Protein AF-A0A238JI54-F1 (afdb_monomer)

Radius of gyration: 28.68 Å; Cα contacts (8 Å, |Δi|>4): 90; chains: 1; bounding box: 94×58×47 Å

Secondary structure (DSSP, 8-state):
---------------------------PPPP-----------------------------------S----PPPPPTTS-SSHHHHHHHHHHHHHHHHHHHHHH---S-GGGTS-HHHHHHHHGGG--SS-TT--S-HHHHHHHHHHHHHHHHHHS---

Sequence (159 aa):
MRRDAVSGWNAHVDRCATSARDAVGGWTVPNGRNAIAAIGCLLVLSTPLAAQTSGGFETMAQHEETAQACIVPRPPRDLAKTAYIRNGYRAILRILAVRLWQETGSCDCVINDITWDQVVLKGEEFVTRNDPLRPFDTSELRLLADSLEAERTAACKVD

pLDDT: mean 74.52, std 23.86, range [35.88, 98.56]

Foldseek 3Di:
DDDDDDDDDDDDDDDDDDDDDDDDDDDDDDDDDDDDDDDDDDDPDDDPPPPPPPPPPPPPPDPPPPPPPLDQDQFDPPLDDDPQVSLQLSLLLLVVQLVVCVVPVDLDSCSVVDDSVNSVVCCVVAQPDPDPVHRHPSVVSNVSSVVSVVVSPVSSDPD

Organism: NCBI:txid1037362

Mean predicted aligned error: 17.92 Å

Structure (mmCIF, N/CA/C/O backbone):
data_AF-A0A238JI54-F1
#
_entry.id   AF-A0A238JI54-F1
#
loop_
_atom_site.group_PDB
_atom_site.id
_atom_site.type_symbol
_atom_site.label_atom_id
_atom_site.label_alt_id
_atom_site.label_comp_id
_atom_site.label_asym_id
_atom_site.label_entity_id
_atom_site.label_seq_id
_atom_site.pdbx_PDB_ins_code
_atom_site.Cartn_x
_atom_site.Cartn_y
_atom_site.Cartn_z
_atom_site.occupancy
_atom_site.B_iso_or_equiv
_atom_site.auth_seq_id
_atom_site.auth_comp_id
_atom_site.auth_asym_id
_atom_site.auth_atom_id
_atom_site.pdbx_PDB_model_num
ATOM 1 N N . MET A 1 1 ? -41.022 14.395 -6.169 1.00 39.91 1 MET A N 1
ATOM 2 C CA . MET A 1 1 ? -40.320 14.885 -4.960 1.00 39.91 1 MET A CA 1
ATOM 3 C C . MET A 1 1 ? -38.820 14.692 -5.162 1.00 39.91 1 MET A C 1
ATOM 5 O O . MET A 1 1 ? -38.449 13.916 -6.030 1.00 39.91 1 MET A O 1
ATOM 9 N N . ARG A 1 2 ? -38.021 15.535 -4.506 1.00 39.28 2 ARG A N 1
ATOM 10 C CA . ARG A 1 2 ? -36.769 16.168 -4.969 1.00 39.28 2 ARG A CA 1
ATOM 11 C C . ARG A 1 2 ? -35.597 15.227 -5.288 1.00 39.28 2 ARG A C 1
ATOM 13 O O . ARG A 1 2 ? -35.379 14.244 -4.594 1.00 39.28 2 ARG A O 1
ATOM 20 N N . ARG A 1 3 ? -34.831 15.615 -6.317 1.00 43.28 3 ARG A N 1
ATOM 21 C CA . ARG A 1 3 ? -33.402 15.313 -6.477 1.00 43.28 3 ARG A CA 1
ATOM 22 C C . ARG A 1 3 ? -32.656 16.477 -5.833 1.00 43.28 3 ARG A C 1
ATOM 24 O O . ARG A 1 3 ? -32.978 17.605 -6.196 1.00 43.28 3 ARG A O 1
ATOM 31 N N . ASP A 1 4 ? -31.676 16.211 -4.981 1.00 45.38 4 ASP A N 1
ATOM 32 C CA . ASP A 1 4 ? -30.731 17.234 -4.537 1.00 45.38 4 ASP A CA 1
ATOM 33 C C . ASP A 1 4 ? -29.304 16.786 -4.859 1.00 45.38 4 ASP A C 1
ATOM 35 O O . ASP A 1 4 ? -28.906 15.642 -4.636 1.00 45.38 4 ASP A O 1
ATOM 39 N N . ALA A 1 5 ? -28.594 17.712 -5.497 1.00 43.91 5 ALA A N 1
ATOM 40 C CA . ALA A 1 5 ? -27.244 17.600 -6.008 1.00 43.91 5 ALA A CA 1
ATOM 41 C C . ALA A 1 5 ? -26.227 17.876 -4.894 1.00 43.91 5 ALA A C 1
ATOM 43 O O . ALA A 1 5 ? -26.406 18.800 -4.103 1.00 43.91 5 ALA A O 1
ATOM 44 N N . VAL A 1 6 ? -25.130 17.118 -4.868 1.00 42.75 6 VAL A N 1
ATOM 45 C CA . VAL A 1 6 ? -23.977 17.410 -4.010 1.00 42.75 6 VAL A CA 1
ATOM 46 C C . VAL A 1 6 ? -23.017 18.300 -4.797 1.00 42.75 6 VAL A C 1
ATOM 48 O O . VAL A 1 6 ? -22.262 17.828 -5.643 1.00 42.75 6 VAL A O 1
ATOM 51 N N . SER A 1 7 ? -23.086 19.601 -4.523 1.00 39.19 7 SER A N 1
ATOM 52 C CA . SER A 1 7 ? -22.104 20.605 -4.935 1.00 39.19 7 SER A CA 1
ATOM 53 C C . SER A 1 7 ? -21.274 21.030 -3.725 1.00 39.19 7 SER A C 1
ATOM 55 O O . SER A 1 7 ? -21.840 21.439 -2.719 1.00 39.19 7 SER A O 1
ATOM 57 N N . GLY A 1 8 ? -19.949 21.020 -3.889 1.00 35.88 8 GLY A N 1
ATOM 58 C CA . GLY A 1 8 ? -19.035 21.998 -3.291 1.00 35.88 8 GLY A CA 1
ATOM 59 C C . GLY A 1 8 ? -18.635 21.799 -1.829 1.00 35.88 8 GLY A C 1
ATOM 60 O O . GLY A 1 8 ? -19.364 22.181 -0.925 1.00 35.88 8 GLY A O 1
ATOM 61 N N . TRP A 1 9 ? -17.391 21.369 -1.611 1.00 36.66 9 TRP A N 1
ATOM 62 C CA . TRP A 1 9 ? -16.674 21.638 -0.362 1.00 36.66 9 TRP A CA 1
ATOM 63 C C . TRP A 1 9 ? -15.322 22.273 -0.695 1.00 36.66 9 TRP A C 1
ATOM 65 O O . TRP A 1 9 ? -14.346 21.596 -1.000 1.00 36.66 9 TRP A O 1
ATOM 75 N N . ASN A 1 10 ? -15.303 23.608 -0.677 1.00 39.22 10 ASN A N 1
ATOM 76 C CA . ASN A 1 10 ? -14.084 24.400 -0.555 1.00 39.22 10 ASN A CA 1
ATOM 77 C C . ASN A 1 10 ? -13.649 24.340 0.914 1.00 39.22 10 ASN A C 1
ATOM 79 O O . ASN A 1 10 ? -14.325 24.900 1.776 1.00 39.22 10 ASN A O 1
ATOM 83 N N . ALA A 1 11 ? -12.534 23.670 1.203 1.00 43.34 11 ALA A N 1
ATOM 84 C CA . ALA A 1 11 ? -11.916 23.710 2.521 1.00 43.34 11 ALA A CA 1
ATOM 85 C C . ALA A 1 11 ? -11.135 25.023 2.674 1.00 43.34 11 ALA A C 1
ATOM 87 O O . ALA A 1 11 ? -10.086 25.235 2.064 1.00 43.34 11 ALA A O 1
ATOM 88 N N . HIS A 1 12 ? -11.698 25.918 3.481 1.00 36.25 12 HIS A N 1
ATOM 89 C CA . HIS A 1 12 ? -11.057 27.125 3.978 1.00 36.25 12 HIS A CA 1
ATOM 90 C C . HIS A 1 12 ? -9.941 26.697 4.944 1.00 36.25 12 HIS A C 1
ATOM 92 O O . HIS A 1 12 ? -10.203 26.099 5.983 1.00 36.25 12 HIS A O 1
ATOM 98 N N . VAL A 1 13 ? -8.686 26.949 4.574 1.00 44.94 13 VAL A N 1
ATOM 99 C CA . VAL A 1 13 ? -7.525 26.685 5.431 1.00 44.94 13 VAL A CA 1
ATOM 100 C C . VAL A 1 13 ? -7.402 27.846 6.411 1.00 44.94 13 VAL A C 1
ATOM 102 O O . VAL A 1 13 ? -6.967 28.933 6.022 1.00 44.94 13 VAL A O 1
ATOM 105 N N . ASP A 1 14 ? -7.798 27.634 7.666 1.00 37.75 14 ASP A N 1
ATOM 106 C CA . ASP A 1 14 ? -7.538 28.593 8.735 1.00 37.75 14 ASP A CA 1
ATOM 107 C C . ASP A 1 14 ? -6.102 28.463 9.245 1.00 37.75 14 ASP A C 1
ATOM 109 O O . ASP A 1 14 ? -5.604 27.411 9.645 1.00 37.75 14 ASP A O 1
ATOM 113 N N . ARG A 1 15 ? -5.424 29.602 9.149 1.00 38.69 15 ARG A N 1
ATOM 114 C CA . ARG A 1 15 ? -4.009 29.844 9.385 1.00 38.69 15 ARG A CA 1
ATOM 115 C C . ARG A 1 15 ? -3.826 30.251 10.847 1.00 38.69 15 ARG A C 1
ATOM 117 O O . ARG A 1 15 ? -4.221 31.352 11.221 1.00 38.69 15 ARG A O 1
ATOM 124 N N . CYS A 1 16 ? -3.177 29.418 11.662 1.00 43.53 16 CYS A N 1
ATOM 125 C CA . CYS A 1 16 ? -2.675 29.861 12.965 1.00 43.53 16 CYS A CA 1
ATOM 126 C C . CYS A 1 16 ? -1.542 30.874 12.756 1.00 43.53 16 CYS A C 1
ATOM 128 O O . CYS A 1 16 ? -0.438 30.529 12.341 1.00 43.53 16 CYS A O 1
ATOM 130 N N . ALA A 1 17 ? -1.849 32.141 13.029 1.00 36.88 17 ALA A N 1
ATOM 131 C CA . ALA A 1 17 ? -0.898 33.234 13.099 1.00 36.88 17 ALA A CA 1
ATOM 132 C C . ALA A 1 17 ? -0.379 33.376 14.537 1.00 36.88 17 ALA A C 1
ATOM 134 O O . ALA A 1 17 ? -1.142 33.688 15.448 1.00 36.88 17 ALA A O 1
ATOM 135 N N . THR A 1 18 ? 0.929 33.230 14.727 1.00 44.28 18 THR A N 1
ATOM 136 C CA . THR A 1 18 ? 1.643 33.805 15.871 1.00 44.28 18 THR A CA 1
ATOM 137 C C . THR A 1 18 ? 2.699 34.768 15.345 1.00 44.28 18 THR A C 1
ATOM 139 O O . THR A 1 18 ? 3.638 34.407 14.643 1.00 44.28 18 THR A O 1
ATOM 142 N N . SER A 1 19 ? 2.468 36.042 15.651 1.00 41.84 19 SER A N 1
ATOM 143 C CA . SER A 1 19 ? 3.341 37.177 15.375 1.00 41.84 19 SER A CA 1
ATOM 144 C C . SER A 1 19 ? 4.432 37.256 16.441 1.00 41.84 19 SER A C 1
ATOM 146 O O . SER A 1 19 ? 4.117 37.417 17.617 1.00 41.84 19 SER A O 1
ATOM 148 N N . ALA A 1 20 ? 5.695 37.268 16.024 1.00 42.62 20 ALA A N 1
ATOM 149 C CA . ALA A 1 20 ? 6.778 37.889 16.779 1.00 42.62 20 ALA A CA 1
ATOM 150 C C . ALA A 1 20 ? 7.633 38.713 15.808 1.00 42.62 20 ALA A C 1
ATOM 152 O O . ALA A 1 20 ? 8.026 38.241 14.742 1.00 42.62 20 ALA A O 1
ATOM 153 N N . ARG A 1 21 ? 7.807 39.982 16.167 1.00 43.59 21 ARG A N 1
ATOM 154 C CA . ARG A 1 21 ? 8.393 41.062 15.377 1.00 43.59 21 ARG A CA 1
ATOM 155 C C . ARG A 1 21 ? 9.908 41.168 15.586 1.00 43.59 21 ARG A C 1
ATOM 157 O O . ARG A 1 21 ? 10.390 40.937 16.687 1.00 43.59 21 ARG A O 1
ATOM 164 N N . ASP A 1 22 ? 10.555 41.615 14.511 1.00 40.88 22 ASP A N 1
ATOM 165 C CA . ASP A 1 22 ? 11.746 42.469 14.405 1.00 40.88 22 ASP A CA 1
ATOM 166 C C . ASP A 1 22 ? 13.094 42.016 14.995 1.00 40.88 22 ASP A C 1
ATOM 168 O O . ASP A 1 22 ? 13.319 42.055 16.199 1.00 40.88 22 ASP A O 1
ATOM 172 N N . ALA A 1 23 ? 14.067 41.795 14.100 1.00 41.62 23 ALA A N 1
ATOM 173 C CA . ALA A 1 23 ? 15.388 42.424 14.201 1.00 41.62 23 ALA A CA 1
ATOM 174 C C . ALA A 1 23 ? 16.098 42.443 12.833 1.00 41.62 23 ALA A C 1
ATOM 176 O O . ALA A 1 23 ? 16.318 41.421 12.187 1.00 41.62 23 ALA A O 1
ATOM 177 N N . VAL A 1 24 ? 16.436 43.656 12.408 1.00 51.53 24 VAL A N 1
ATOM 178 C CA . VAL A 1 24 ? 17.150 44.040 11.188 1.00 51.53 24 VAL A CA 1
ATOM 179 C C . VAL A 1 24 ? 18.643 43.731 11.342 1.00 51.53 24 VAL A C 1
ATOM 181 O O . VAL A 1 24 ? 19.229 44.043 12.374 1.00 51.53 24 VAL A O 1
ATOM 184 N N . GLY A 1 25 ? 19.286 43.186 10.307 1.00 39.94 25 GLY A N 1
ATOM 185 C CA . GLY A 1 25 ? 20.743 43.030 10.273 1.00 39.94 25 GLY A CA 1
ATOM 186 C C . GLY A 1 25 ? 21.239 42.563 8.909 1.00 39.94 25 GLY A C 1
ATOM 187 O O . GLY A 1 25 ? 21.280 41.368 8.636 1.00 39.94 25 GLY A O 1
ATOM 188 N N . GLY A 1 26 ? 21.567 43.516 8.033 1.00 37.16 26 GLY A N 1
ATOM 189 C CA . GLY A 1 26 ? 22.139 43.255 6.714 1.00 37.16 26 GLY A CA 1
ATOM 190 C C . GLY A 1 26 ? 23.575 42.738 6.798 1.00 37.16 26 GLY A C 1
ATOM 191 O O . GLY A 1 26 ? 24.376 43.232 7.586 1.00 37.16 26 GLY A O 1
ATOM 192 N N . TRP A 1 27 ? 23.913 41.773 5.944 1.00 38.59 27 TRP A N 1
ATOM 193 C CA . TRP A 1 27 ? 25.285 41.306 5.763 1.00 38.59 27 TRP A CA 1
ATOM 194 C C . TRP A 1 27 ? 25.873 41.959 4.515 1.00 38.59 27 TRP A C 1
ATOM 196 O O . TRP A 1 27 ? 25.627 41.540 3.385 1.00 38.59 27 TRP A O 1
ATOM 206 N N . THR A 1 28 ? 26.640 43.023 4.729 1.00 44.69 28 THR A N 1
ATOM 207 C CA . THR A 1 28 ? 27.562 43.575 3.736 1.00 44.69 28 THR A CA 1
ATOM 208 C C . THR A 1 28 ? 28.754 42.635 3.573 1.00 44.69 28 THR A C 1
ATOM 210 O O . THR A 1 28 ? 29.411 42.295 4.555 1.00 44.69 28 THR A O 1
ATOM 213 N N . VAL A 1 29 ? 29.057 42.256 2.333 1.00 53.81 29 VAL A N 1
ATOM 214 C CA . VAL A 1 29 ? 30.269 41.519 1.949 1.00 53.81 29 VAL A CA 1
ATOM 215 C C . VAL A 1 29 ? 31.384 42.527 1.649 1.00 53.81 29 VAL A C 1
ATOM 217 O O . VAL A 1 29 ? 31.207 43.336 0.736 1.00 53.81 29 VAL A O 1
ATOM 220 N N . PRO A 1 30 ? 32.545 42.492 2.326 1.00 50.88 30 PRO A N 1
ATOM 221 C CA . PRO A 1 30 ? 33.721 43.203 1.861 1.00 50.88 30 PRO A CA 1
ATOM 222 C C . PRO A 1 30 ? 34.621 42.274 1.044 1.00 50.88 30 PRO A C 1
ATOM 224 O O . PRO A 1 30 ? 35.095 41.238 1.503 1.00 50.88 30 PRO A O 1
ATOM 227 N N . ASN A 1 31 ? 34.870 42.709 -0.185 1.00 45.75 31 ASN A N 1
ATOM 228 C CA . ASN A 1 31 ? 35.930 42.245 -1.064 1.00 45.75 31 ASN A CA 1
ATOM 229 C C . ASN A 1 31 ? 37.213 43.014 -0.686 1.00 45.75 31 ASN A C 1
ATOM 231 O O . ASN A 1 31 ? 37.174 44.242 -0.608 1.00 45.75 31 ASN A O 1
ATOM 235 N N . GLY A 1 32 ? 38.343 42.345 -0.440 1.00 38.91 32 GLY A N 1
ATOM 236 C CA . GLY A 1 32 ? 39.570 43.038 -0.029 1.00 38.91 32 GLY A CA 1
ATOM 237 C C . GLY A 1 32 ? 40.798 42.134 0.029 1.00 38.91 32 GLY A C 1
ATOM 238 O O . GLY A 1 32 ? 40.835 41.156 0.761 1.00 38.91 32 GLY A O 1
ATOM 239 N N . ARG A 1 33 ? 41.788 42.474 -0.795 1.00 46.12 33 ARG A N 1
ATOM 240 C CA . ARG A 1 33 ? 43.024 41.740 -1.095 1.00 46.12 33 ARG A CA 1
ATOM 241 C C . ARG A 1 33 ? 44.093 41.895 0.003 1.00 46.12 33 ARG A C 1
ATOM 243 O O . ARG A 1 33 ? 44.181 42.942 0.627 1.00 46.12 33 ARG A O 1
ATOM 250 N N . ASN A 1 34 ? 45.001 40.913 0.018 1.00 40.66 34 ASN A N 1
ATOM 251 C CA . ASN A 1 34 ? 46.419 40.959 0.417 1.00 40.66 34 ASN A CA 1
ATOM 252 C C . ASN A 1 34 ? 46.812 40.893 1.911 1.00 40.66 34 ASN A C 1
ATOM 254 O O . ASN A 1 34 ? 46.738 41.872 2.636 1.00 40.66 34 ASN A O 1
ATOM 258 N N . ALA A 1 35 ? 47.396 39.730 2.240 1.00 43.09 35 ALA A N 1
ATOM 259 C CA . ALA A 1 35 ? 48.697 39.496 2.890 1.00 43.09 35 ALA A CA 1
ATOM 260 C C . ALA A 1 35 ? 49.001 40.104 4.278 1.00 43.09 35 ALA A C 1
ATOM 262 O O . ALA A 1 35 ? 49.021 41.315 4.442 1.00 43.09 35 ALA A O 1
ATOM 263 N N . ILE A 1 36 ? 49.437 39.248 5.219 1.00 45.53 36 ILE A N 1
ATOM 264 C CA . ILE A 1 36 ? 50.811 39.166 5.779 1.00 45.53 36 ILE A CA 1
ATOM 265 C C . ILE A 1 36 ? 50.823 38.234 7.021 1.00 45.53 36 ILE A C 1
ATOM 267 O O . ILE A 1 36 ? 49.939 38.316 7.862 1.00 45.53 36 ILE A O 1
ATOM 271 N N . ALA A 1 37 ? 51.850 37.367 7.065 1.00 43.31 37 ALA A N 1
ATOM 272 C CA . ALA A 1 37 ? 52.546 36.699 8.189 1.00 43.31 37 ALA A CA 1
ATOM 273 C C . ALA A 1 37 ? 51.727 36.160 9.389 1.00 43.31 37 ALA A C 1
ATOM 275 O O . ALA A 1 37 ? 51.100 36.906 10.121 1.00 43.31 37 ALA A O 1
ATOM 276 N N . ALA A 1 38 ? 51.646 34.842 9.602 1.00 45.34 38 ALA A N 1
ATOM 277 C CA . ALA A 1 38 ? 52.667 33.926 10.142 1.00 45.34 38 ALA A CA 1
ATOM 278 C C . ALA A 1 38 ? 52.846 33.980 11.675 1.00 45.34 38 ALA A C 1
ATOM 280 O O . ALA A 1 38 ? 52.973 35.043 12.266 1.00 45.34 38 ALA A O 1
ATOM 281 N N . ILE A 1 39 ? 53.018 32.770 12.232 1.00 55.97 39 ILE A N 1
ATOM 282 C CA . ILE A 1 39 ? 53.544 32.411 13.562 1.00 55.97 39 ILE A CA 1
ATOM 283 C C . ILE A 1 39 ? 52.497 32.379 14.683 1.00 55.97 39 ILE A C 1
ATOM 285 O O . ILE A 1 39 ? 51.980 33.404 15.106 1.00 55.97 39 ILE A O 1
ATOM 289 N N . GLY A 1 40 ? 52.258 31.184 15.239 1.00 45.41 40 GLY A N 1
ATOM 290 C CA . GLY A 1 40 ? 51.497 31.085 16.483 1.00 45.41 40 GLY A CA 1
ATOM 291 C C . GLY A 1 40 ? 51.181 29.683 16.993 1.00 45.41 40 GLY A C 1
ATOM 292 O O . GLY A 1 40 ? 50.025 29.296 16.984 1.00 45.41 40 GLY A O 1
ATOM 293 N N . CYS A 1 41 ? 52.200 28.984 17.499 1.00 48.06 41 CYS A N 1
ATOM 294 C CA . CYS A 1 41 ? 52.129 27.914 18.508 1.00 48.06 41 CYS A CA 1
ATOM 295 C C . CYS A 1 41 ? 51.326 26.625 18.228 1.00 48.06 41 CYS A C 1
ATOM 297 O O . CYS A 1 41 ? 50.137 26.509 18.512 1.00 48.06 41 CYS A O 1
ATOM 299 N N . LEU A 1 42 ? 52.076 25.577 17.867 1.00 52.72 42 LEU A N 1
ATOM 300 C CA . LEU A 1 42 ? 51.787 24.196 18.257 1.00 52.72 42 LEU A CA 1
ATOM 301 C C . LEU A 1 42 ? 51.788 24.072 19.790 1.00 52.72 42 LEU A C 1
ATOM 303 O O . LEU A 1 42 ? 52.832 24.229 20.421 1.00 52.72 42 LEU A O 1
ATOM 307 N N . LEU A 1 43 ? 50.648 23.702 20.371 1.00 58.25 43 LEU A N 1
ATOM 308 C CA . LEU A 1 43 ? 50.580 23.066 21.685 1.00 58.25 43 LEU A CA 1
ATOM 309 C C . LEU A 1 43 ? 49.870 21.723 21.521 1.00 58.25 43 LEU A C 1
ATOM 311 O O . LEU A 1 43 ? 48.647 21.643 21.448 1.00 58.25 43 LEU A O 1
ATOM 315 N N . VAL A 1 44 ? 50.668 20.660 21.431 1.00 59.28 44 VAL A N 1
ATOM 316 C CA . VAL A 1 44 ? 50.191 19.281 21.539 1.00 59.28 44 VAL A CA 1
ATOM 317 C C . VAL A 1 44 ? 49.917 19.028 23.021 1.00 59.28 44 VAL A C 1
ATOM 319 O O . VAL A 1 44 ? 50.838 18.735 23.780 1.00 59.28 44 VAL A O 1
ATOM 322 N N . LEU A 1 45 ? 48.663 19.182 23.456 1.00 55.34 45 LEU A N 1
ATOM 323 C CA . LEU A 1 45 ? 48.223 18.615 24.729 1.00 55.34 45 LEU A CA 1
ATOM 324 C C . LEU A 1 45 ? 47.821 17.159 24.495 1.00 55.34 45 LEU A C 1
ATOM 326 O O . LEU A 1 45 ? 46.762 16.865 23.947 1.00 55.34 45 LEU A O 1
ATOM 330 N N . SER A 1 46 ? 48.689 16.249 24.925 1.00 58.94 46 SER A N 1
ATOM 331 C CA . SER A 1 46 ? 48.402 14.823 25.041 1.00 58.94 46 SER A CA 1
ATOM 332 C C . SER A 1 46 ? 47.302 14.602 26.083 1.00 58.94 46 SER A C 1
ATOM 334 O O . SER A 1 46 ? 47.571 14.556 27.283 1.00 58.94 46 SER A O 1
ATOM 336 N N . THR A 1 47 ? 46.054 14.466 25.641 1.00 57.94 47 THR A N 1
ATOM 337 C CA . THR A 1 47 ? 44.960 13.970 26.484 1.00 57.94 47 THR A CA 1
ATOM 338 C C . THR A 1 47 ? 45.056 12.445 26.589 1.00 57.94 47 THR A C 1
ATOM 340 O O . THR A 1 47 ? 45.076 11.786 25.544 1.00 57.94 47 THR A O 1
ATOM 343 N N . PRO A 1 48 ? 45.079 11.839 27.790 1.00 52.62 48 PRO A N 1
ATOM 344 C CA . PRO A 1 48 ? 44.879 10.402 27.906 1.00 52.62 48 PRO A CA 1
ATOM 345 C C . PRO A 1 48 ? 43.449 10.069 27.462 1.00 52.62 48 PRO A C 1
ATOM 347 O O . PRO A 1 48 ? 42.471 10.496 28.075 1.00 52.62 48 PRO A O 1
ATOM 350 N N . LEU A 1 49 ? 43.339 9.313 26.370 1.00 51.94 49 LEU A N 1
ATOM 351 C CA . LEU A 1 49 ? 42.098 8.705 25.913 1.00 51.94 49 LEU A CA 1
ATOM 352 C C . LEU A 1 49 ? 41.703 7.622 26.925 1.00 51.94 49 LEU A C 1
ATOM 354 O O . LEU A 1 49 ? 42.107 6.467 26.806 1.00 51.94 49 LEU A O 1
ATOM 358 N N . ALA A 1 50 ? 40.932 7.992 27.945 1.00 55.12 50 ALA A N 1
ATOM 359 C CA . ALA A 1 50 ? 40.184 7.017 28.722 1.00 55.12 50 ALA A CA 1
ATOM 360 C C . ALA A 1 50 ? 39.072 6.476 27.813 1.00 55.12 50 ALA A C 1
ATOM 362 O O . ALA A 1 50 ? 38.019 7.093 27.653 1.00 55.12 50 ALA A O 1
ATOM 363 N N . ALA A 1 51 ? 39.340 5.346 27.159 1.00 53.66 51 ALA A N 1
ATOM 364 C CA . ALA A 1 51 ? 38.345 4.575 26.429 1.00 53.66 51 ALA A CA 1
ATOM 365 C C . ALA A 1 51 ? 37.317 4.026 27.429 1.00 53.66 51 ALA A C 1
ATOM 367 O O . ALA A 1 51 ? 37.459 2.928 27.958 1.00 53.66 51 ALA A O 1
ATOM 368 N N . GLN A 1 52 ? 36.293 4.821 27.727 1.00 56.62 52 GLN A N 1
ATOM 369 C CA . GLN A 1 52 ? 35.170 4.409 28.559 1.00 56.62 52 GLN A CA 1
ATOM 370 C C . GLN A 1 52 ? 34.046 3.975 27.619 1.00 56.62 52 GLN A C 1
ATOM 372 O O . GLN A 1 52 ? 33.146 4.751 27.313 1.00 56.62 52 GLN A O 1
ATOM 377 N N . THR A 1 53 ? 34.111 2.744 27.112 1.00 56.22 53 THR A N 1
ATOM 378 C CA . THR A 1 53 ? 32.977 2.131 26.402 1.00 56.22 53 THR A CA 1
ATOM 379 C C . THR A 1 53 ? 32.382 1.018 27.261 1.00 56.22 53 THR A C 1
ATOM 381 O O . THR A 1 53 ? 32.369 -0.150 26.891 1.00 56.22 53 THR A O 1
ATOM 384 N N . SER A 1 54 ? 31.882 1.376 28.442 1.00 58.84 54 SER A N 1
ATOM 385 C CA . SER A 1 54 ? 30.877 0.563 29.134 1.00 58.84 54 SER A CA 1
ATOM 386 C C . SER A 1 54 ? 29.516 1.256 29.046 1.00 58.84 54 SER A C 1
ATOM 388 O O . SER A 1 54 ? 28.811 1.406 30.037 1.00 58.84 54 SER A O 1
ATOM 390 N N . GLY A 1 55 ? 29.167 1.738 27.853 1.00 54.56 55 GLY A N 1
ATOM 391 C CA . GLY A 1 55 ? 27.777 2.008 27.512 1.00 54.56 55 GLY A CA 1
ATOM 392 C C . GLY A 1 55 ? 27.176 0.675 27.106 1.00 54.56 55 GLY A C 1
ATOM 393 O O . GLY A 1 55 ? 27.356 0.251 25.967 1.00 54.56 55 GLY A O 1
ATOM 394 N N . GLY A 1 56 ? 26.582 -0.036 28.067 1.00 61.28 56 GLY A N 1
ATOM 395 C CA . GLY A 1 56 ? 25.841 -1.258 27.786 1.00 61.28 56 GLY A CA 1
ATOM 396 C C . GLY A 1 56 ? 24.827 -0.997 26.677 1.00 61.28 56 GLY A C 1
ATOM 397 O O . GLY A 1 56 ? 24.239 0.080 26.607 1.00 61.28 56 GLY A O 1
ATOM 398 N N . PHE A 1 57 ? 24.654 -1.966 25.782 1.00 64.81 57 PHE A N 1
ATOM 399 C CA . PHE A 1 57 ? 23.568 -1.948 24.814 1.00 64.81 57 PHE A CA 1
ATOM 400 C C . PHE A 1 57 ? 22.272 -2.063 25.619 1.00 64.81 57 PHE A C 1
ATOM 402 O O . PHE A 1 57 ? 21.834 -3.165 25.946 1.00 64.81 57 PHE A O 1
ATOM 409 N N . GLU A 1 58 ? 21.709 -0.930 26.035 1.00 66.00 58 GLU A N 1
ATOM 410 C CA . GLU A 1 58 ? 20.353 -0.892 26.552 1.00 66.00 58 GLU A CA 1
ATOM 411 C C . GLU A 1 58 ? 19.456 -1.318 25.396 1.00 66.00 58 GLU A C 1
ATOM 413 O O . GLU A 1 58 ? 19.189 -0.567 24.456 1.00 66.00 58 GLU A O 1
ATOM 418 N N . THR A 1 59 ? 19.080 -2.594 25.417 1.00 69.00 59 THR A N 1
ATOM 419 C CA . THR A 1 59 ? 18.025 -3.142 24.583 1.00 69.00 59 THR A CA 1
ATOM 420 C C . THR A 1 59 ? 16.803 -2.264 24.809 1.00 69.00 59 THR A C 1
ATOM 422 O O . THR A 1 59 ? 16.170 -2.345 25.859 1.00 69.00 59 THR A O 1
ATOM 425 N N . MET A 1 60 ? 16.496 -1.398 23.842 1.00 69.25 60 MET A N 1
ATOM 426 C CA . MET A 1 60 ? 15.225 -0.688 23.776 1.00 69.25 60 MET A CA 1
ATOM 427 C C . MET A 1 60 ? 14.142 -1.760 23.696 1.00 69.25 60 MET A C 1
ATOM 429 O O . MET A 1 60 ? 13.888 -2.312 22.625 1.00 69.25 60 MET A O 1
ATOM 433 N N . ALA A 1 61 ? 13.574 -2.119 24.847 1.00 64.69 61 ALA A N 1
ATOM 434 C CA . ALA A 1 61 ? 12.424 -2.996 24.926 1.00 64.69 61 ALA A CA 1
ATOM 435 C C . ALA A 1 61 ? 11.300 -2.296 24.163 1.00 64.69 61 ALA A C 1
ATOM 437 O O . ALA A 1 61 ? 10.738 -1.304 24.627 1.00 64.69 61 ALA A O 1
ATOM 438 N N . GLN A 1 62 ? 11.046 -2.754 22.938 1.00 59.78 62 GLN A N 1
ATOM 439 C CA . GLN A 1 62 ? 9.903 -2.291 22.174 1.00 59.78 62 GLN A CA 1
ATOM 440 C C . GLN A 1 62 ? 8.667 -2.673 22.982 1.00 59.78 62 GLN A C 1
ATOM 442 O O . GLN A 1 62 ? 8.515 -3.826 23.377 1.00 59.78 62 GLN A O 1
ATOM 447 N N . HIS A 1 63 ? 7.838 -1.680 23.283 1.00 51.66 63 HIS A N 1
ATOM 448 C CA . HIS A 1 63 ? 6.562 -1.881 23.945 1.00 51.66 63 HIS A CA 1
ATOM 449 C C . HIS A 1 63 ? 5.758 -2.900 23.123 1.00 51.66 63 HIS A C 1
ATOM 451 O O . HIS A 1 63 ? 5.409 -2.623 21.975 1.00 51.66 63 HIS A O 1
ATOM 457 N N . GLU A 1 64 ? 5.532 -4.096 23.672 1.00 56.19 64 GLU A N 1
ATOM 458 C CA . GLU A 1 64 ? 4.606 -5.063 23.087 1.00 56.19 64 GLU A CA 1
ATOM 459 C C . GLU A 1 64 ? 3.194 -4.530 23.324 1.00 56.19 64 GLU A C 1
ATOM 461 O O . GLU A 1 64 ? 2.562 -4.794 24.344 1.00 56.19 64 GLU A O 1
ATOM 466 N N . GLU A 1 65 ? 2.721 -3.710 22.389 1.00 53.19 65 GLU A N 1
ATOM 467 C CA . GLU A 1 65 ? 1.312 -3.356 22.294 1.00 53.19 65 GLU A CA 1
ATOM 468 C C . GLU A 1 65 ? 0.543 -4.652 21.984 1.00 53.19 65 GLU A C 1
ATOM 470 O O . GLU A 1 65 ? 0.641 -5.216 20.896 1.00 53.19 65 GLU A O 1
ATOM 475 N N . THR A 1 66 ? -0.167 -5.180 22.984 1.00 45.22 66 THR A N 1
ATOM 476 C CA . THR A 1 66 ? -0.901 -6.457 22.937 1.00 45.22 66 THR A CA 1
ATOM 477 C C . THR A 1 66 ? -2.279 -6.353 22.278 1.00 45.22 66 THR A C 1
ATOM 479 O O . THR A 1 66 ? -3.051 -7.311 22.298 1.00 45.22 66 THR A O 1
ATOM 482 N N . ALA A 1 67 ? -2.589 -5.232 21.625 1.00 52.47 67 ALA A N 1
ATOM 483 C CA . ALA A 1 67 ? -3.597 -5.234 20.576 1.00 52.47 67 ALA A CA 1
ATOM 484 C C . ALA A 1 67 ? -2.955 -5.902 19.361 1.00 52.47 67 ALA A C 1
ATOM 486 O O . ALA A 1 67 ? -1.882 -5.480 18.943 1.00 52.47 67 ALA A O 1
ATOM 487 N N . GLN A 1 68 ? -3.567 -6.950 18.806 1.00 54.06 68 GLN A N 1
ATOM 488 C CA . GLN A 1 68 ? -3.100 -7.593 17.579 1.00 54.06 68 GLN A CA 1
ATOM 489 C C . GLN A 1 68 ? -3.029 -6.524 16.473 1.00 54.06 68 GLN A C 1
ATOM 491 O O . GLN A 1 68 ? -4.021 -6.241 15.801 1.00 54.06 68 GLN A O 1
ATOM 496 N N . ALA A 1 69 ? -1.877 -5.859 16.346 1.00 64.94 69 ALA A N 1
ATOM 497 C CA . ALA A 1 69 ? -1.713 -4.745 15.435 1.00 64.94 69 ALA A CA 1
ATOM 498 C C . ALA A 1 69 ? -2.061 -5.249 14.038 1.00 64.94 69 ALA A C 1
ATOM 500 O O . ALA A 1 69 ? -1.765 -6.398 13.695 1.00 64.94 69 ALA A O 1
ATOM 501 N N . CYS A 1 70 ? -2.719 -4.412 13.238 1.00 81.56 70 CYS A N 1
ATOM 502 C CA . CYS A 1 70 ? -3.103 -4.774 11.881 1.00 81.56 70 CYS A CA 1
ATOM 503 C C . CYS A 1 70 ? -1.843 -4.872 11.001 1.00 81.56 70 CYS A C 1
ATOM 505 O O . CYS A 1 70 ? -1.475 -3.944 10.282 1.00 81.56 70 CYS A O 1
ATOM 507 N N . ILE A 1 71 ? -1.108 -5.979 11.142 1.00 89.12 71 ILE A N 1
ATOM 508 C CA . ILE A 1 71 ? 0.209 -6.180 10.550 1.00 89.12 71 ILE A CA 1
ATOM 509 C C . ILE A 1 71 ? 0.024 -6.449 9.066 1.00 89.12 71 ILE A C 1
ATOM 511 O O . ILE A 1 71 ? -0.518 -7.472 8.653 1.00 89.12 71 ILE A O 1
ATOM 515 N N . VAL A 1 72 ? 0.547 -5.537 8.253 1.00 92.69 72 VAL A N 1
ATOM 516 C CA . VAL A 1 72 ? 0.535 -5.683 6.801 1.00 92.69 72 VAL A CA 1
ATOM 517 C C . VAL A 1 72 ? 1.434 -6.862 6.395 1.00 92.69 72 VAL A C 1
ATOM 519 O O . VAL A 1 72 ? 2.653 -6.802 6.650 1.00 92.69 72 VAL A O 1
ATOM 522 N N . PRO A 1 73 ? 0.891 -7.892 5.717 1.00 94.44 73 PRO A N 1
ATOM 523 C CA . PRO A 1 73 ? 1.649 -9.072 5.329 1.00 94.44 73 PRO A CA 1
ATOM 524 C C . PRO A 1 73 ? 2.798 -8.724 4.377 1.00 94.44 73 PRO A C 1
ATOM 526 O O . PRO A 1 73 ? 2.830 -7.677 3.715 1.00 94.44 73 PRO A O 1
ATOM 529 N N . ARG A 1 74 ? 3.794 -9.612 4.312 1.00 95.75 74 ARG A N 1
ATOM 530 C CA . ARG A 1 74 ? 4.883 -9.467 3.341 1.00 95.75 74 ARG A CA 1
ATOM 531 C C . ARG A 1 74 ? 4.409 -9.914 1.954 1.00 95.75 74 ARG A C 1
ATOM 533 O O . ARG A 1 74 ? 3.812 -10.983 1.856 1.00 95.75 74 ARG A O 1
ATOM 540 N N . PRO A 1 75 ? 4.723 -9.157 0.888 1.00 97.12 75 PRO A N 1
ATOM 541 C CA . PRO A 1 75 ? 4.394 -9.569 -0.470 1.00 97.12 75 PRO A CA 1
ATOM 542 C C . PRO A 1 75 ? 5.169 -10.840 -0.865 1.00 97.12 75 PRO A C 1
ATOM 544 O O . PRO A 1 75 ? 6.371 -10.924 -0.566 1.00 97.12 75 PRO A O 1
ATOM 547 N N . PRO A 1 76 ? 4.526 -11.801 -1.560 1.00 97.50 76 PRO A N 1
ATOM 548 C CA . PRO A 1 76 ? 5.186 -12.967 -2.134 1.00 97.50 76 PRO A CA 1
ATOM 549 C C . PRO A 1 76 ? 6.352 -12.557 -3.035 1.00 97.50 76 PRO A C 1
ATOM 551 O O . PRO A 1 76 ? 6.310 -11.524 -3.707 1.00 97.50 76 PRO A O 1
ATOM 554 N N . ARG A 1 77 ? 7.435 -13.340 -3.037 1.00 96.62 77 ARG A N 1
ATOM 555 C CA . ARG A 1 77 ? 8.653 -12.989 -3.796 1.00 96.62 77 ARG A CA 1
ATOM 556 C C . ARG A 1 77 ? 8.433 -13.023 -5.307 1.00 96.62 77 ARG A C 1
ATOM 558 O O . ARG A 1 77 ? 9.075 -12.254 -6.019 1.00 96.62 77 ARG A O 1
ATOM 565 N N . ASP A 1 78 ? 7.550 -13.901 -5.750 1.00 96.81 78 ASP A N 1
ATOM 566 C CA . ASP A 1 78 ? 7.122 -14.144 -7.123 1.00 96.81 78 ASP A CA 1
ATOM 567 C C . ASP A 1 78 ? 6.059 -13.154 -7.621 1.00 96.81 78 ASP A C 1
ATOM 569 O O . ASP A 1 78 ? 5.900 -13.022 -8.829 1.00 96.81 78 ASP A O 1
ATOM 573 N N . LEU A 1 79 ? 5.425 -12.379 -6.728 1.00 97.25 79 LEU A N 1
ATOM 574 C CA . LEU A 1 79 ? 4.404 -11.382 -7.087 1.00 97.25 79 LEU A CA 1
ATOM 575 C C . LEU A 1 79 ? 4.895 -10.362 -8.126 1.00 97.25 79 LEU A C 1
ATOM 577 O O . LEU A 1 79 ? 4.148 -9.921 -8.991 1.00 97.25 79 LEU A O 1
ATOM 581 N N . ALA A 1 80 ? 6.159 -9.949 -8.023 1.00 96.44 80 ALA A N 1
ATOM 582 C CA . ALA A 1 80 ? 6.783 -9.073 -9.004 1.00 96.44 80 ALA A CA 1
ATOM 583 C C . ALA A 1 80 ? 8.300 -9.230 -9.005 1.00 96.44 80 ALA A C 1
ATOM 585 O O . ALA A 1 80 ? 8.916 -9.520 -7.975 1.00 96.44 80 ALA A O 1
ATOM 586 N N . LYS A 1 81 ? 8.919 -8.943 -10.156 1.00 94.56 81 LYS A N 1
ATOM 587 C CA . LYS A 1 81 ? 10.364 -9.098 -10.383 1.00 94.56 81 LYS A CA 1
ATOM 588 C C . LYS A 1 81 ? 11.217 -8.296 -9.397 1.00 94.56 81 LYS A C 1
ATOM 590 O O . LYS A 1 81 ? 12.237 -8.788 -8.918 1.00 94.56 81 LYS A O 1
ATOM 595 N N . THR A 1 82 ? 10.820 -7.063 -9.083 1.00 96.44 82 THR A N 1
ATOM 596 C CA . THR A 1 82 ? 11.616 -6.159 -8.243 1.00 96.44 82 THR A CA 1
ATOM 597 C C . THR A 1 82 ? 10.980 -5.955 -6.873 1.00 96.44 82 THR A C 1
ATOM 599 O O . THR A 1 82 ? 9.760 -5.926 -6.719 1.00 96.44 82 THR A O 1
ATOM 602 N N . ALA A 1 83 ? 11.824 -5.755 -5.858 1.00 96.94 83 ALA A N 1
ATOM 603 C CA . ALA A 1 83 ? 11.358 -5.368 -4.528 1.00 96.94 83 ALA A CA 1
ATOM 604 C C . ALA A 1 83 ? 10.623 -4.020 -4.548 1.00 96.94 83 ALA A C 1
ATOM 606 O O . ALA A 1 83 ? 9.710 -3.816 -3.759 1.00 96.94 83 ALA A O 1
ATOM 607 N N . TYR A 1 84 ? 10.990 -3.125 -5.469 1.00 96.81 84 TYR A N 1
ATOM 608 C CA . TYR A 1 84 ? 10.321 -1.842 -5.649 1.00 96.81 84 TYR A CA 1
ATOM 609 C C . TYR A 1 84 ? 8.834 -2.018 -5.978 1.00 96.81 84 TYR A C 1
ATOM 611 O O . TYR A 1 84 ? 7.985 -1.471 -5.280 1.00 96.81 84 TYR A O 1
ATOM 619 N N . ILE A 1 85 ? 8.518 -2.847 -6.977 1.00 97.69 85 ILE A N 1
ATOM 620 C CA . ILE A 1 85 ? 7.132 -3.108 -7.389 1.00 97.69 85 ILE A CA 1
ATOM 621 C C . ILE A 1 85 ? 6.364 -3.799 -6.255 1.00 97.69 85 ILE A C 1
ATOM 623 O O . ILE A 1 85 ? 5.275 -3.358 -5.894 1.00 97.69 85 ILE A O 1
ATOM 627 N N . ARG A 1 86 ? 6.963 -4.810 -5.607 1.00 98.25 86 ARG A N 1
ATOM 628 C CA . ARG A 1 86 ? 6.350 -5.486 -4.447 1.00 98.25 86 ARG A CA 1
ATOM 629 C C . ARG A 1 86 ? 6.068 -4.530 -3.281 1.00 98.25 86 ARG A C 1
ATOM 631 O O . ARG A 1 86 ? 5.050 -4.666 -2.609 1.00 98.25 86 ARG A O 1
ATOM 638 N N . ASN A 1 87 ? 6.940 -3.551 -3.049 1.00 97.81 87 ASN A N 1
ATOM 639 C CA . ASN A 1 87 ? 6.727 -2.513 -2.041 1.00 97.81 87 ASN A CA 1
ATOM 640 C C . ASN A 1 87 ? 5.581 -1.564 -2.417 1.00 97.81 87 ASN A C 1
ATOM 642 O O . ASN A 1 87 ? 4.849 -1.135 -1.527 1.00 97.81 87 ASN A O 1
ATOM 646 N N . GLY A 1 88 ? 5.413 -1.265 -3.709 1.00 98.00 88 GLY A N 1
ATOM 647 C CA . GLY A 1 88 ? 4.244 -0.551 -4.222 1.00 98.00 88 GLY A CA 1
ATOM 648 C C . GLY A 1 88 ? 2.955 -1.321 -3.953 1.00 98.00 88 GLY A C 1
ATOM 649 O O . GLY A 1 88 ? 2.053 -0.781 -3.322 1.00 98.00 88 GLY A O 1
ATOM 650 N N . TYR A 1 89 ? 2.911 -2.613 -4.296 1.00 98.56 89 TYR A N 1
ATOM 651 C CA . TYR A 1 89 ? 1.756 -3.465 -3.994 1.00 98.56 89 TYR A CA 1
ATOM 652 C C . TYR A 1 89 ? 1.459 -3.563 -2.498 1.00 98.56 89 TYR A C 1
ATOM 654 O O . TYR A 1 89 ? 0.300 -3.512 -2.104 1.00 98.56 89 TYR A O 1
ATOM 662 N N . ARG A 1 90 ? 2.478 -3.621 -1.634 1.00 98.25 90 ARG A N 1
ATOM 663 C CA . ARG A 1 90 ? 2.257 -3.582 -0.181 1.00 98.25 90 ARG A CA 1
ATOM 664 C C . ARG A 1 90 ? 1.599 -2.273 0.276 1.00 98.25 90 ARG A C 1
ATOM 666 O O . ARG A 1 90 ? 0.788 -2.305 1.193 1.00 98.25 90 ARG A O 1
ATOM 673 N N . ALA A 1 91 ? 1.942 -1.136 -0.329 1.00 98.25 91 ALA A N 1
ATOM 674 C CA . ALA A 1 91 ? 1.284 0.137 -0.031 1.00 98.25 91 ALA A CA 1
ATOM 675 C C . ALA A 1 91 ? -0.152 0.177 -0.584 1.00 98.25 91 ALA A C 1
ATOM 677 O O . ALA A 1 91 ? -1.058 0.620 0.114 1.00 98.25 91 ALA A O 1
ATOM 678 N N . ILE A 1 92 ? -0.382 -0.366 -1.782 1.00 98.44 92 ILE A N 1
ATOM 679 C CA . ILE A 1 92 ? -1.725 -0.491 -2.370 1.00 98.44 92 ILE A CA 1
ATOM 680 C C . ILE A 1 92 ? -2.620 -1.381 -1.499 1.00 98.44 92 ILE A C 1
ATOM 682 O O . ILE A 1 92 ? -3.755 -1.006 -1.236 1.00 98.44 92 ILE A O 1
ATOM 686 N N . LEU A 1 93 ? -2.111 -2.499 -0.970 1.00 98.44 93 LEU A N 1
ATOM 687 C CA . LEU A 1 93 ? -2.847 -3.356 -0.033 1.00 98.44 93 LEU A CA 1
ATOM 688 C C . LEU A 1 93 ? -3.364 -2.573 1.185 1.00 98.44 93 LEU A C 1
ATOM 690 O O . LEU A 1 93 ? -4.522 -2.722 1.561 1.00 98.44 93 LEU A O 1
ATOM 694 N N . ARG A 1 94 ? -2.529 -1.704 1.767 1.00 97.69 94 ARG A N 1
ATOM 695 C CA . ARG A 1 94 ? -2.924 -0.828 2.885 1.00 97.69 94 ARG A CA 1
ATOM 696 C C . ARG A 1 94 ? -4.054 0.116 2.484 1.00 97.69 94 ARG A C 1
ATOM 698 O O . ARG A 1 94 ? -5.061 0.197 3.178 1.00 97.69 94 ARG A O 1
ATOM 705 N N . ILE A 1 95 ? -3.917 0.770 1.330 1.00 98.06 95 ILE A N 1
ATOM 706 C CA . ILE A 1 95 ? -4.944 1.670 0.787 1.00 98.06 95 ILE A CA 1
ATOM 707 C C . ILE A 1 95 ? -6.266 0.920 0.587 1.00 98.06 95 ILE A C 1
ATOM 709 O O . ILE A 1 95 ? -7.315 1.416 0.989 1.00 98.06 95 ILE A O 1
ATOM 713 N N . LEU A 1 96 ? -6.229 -0.277 -0.003 1.00 97.88 96 LEU A N 1
ATOM 714 C CA . LEU A 1 96 ? -7.427 -1.088 -0.230 1.00 97.88 96 LEU A CA 1
ATOM 715 C C . LEU A 1 96 ? -8.075 -1.541 1.083 1.00 97.88 96 LEU A C 1
ATOM 717 O O . LEU A 1 96 ? -9.297 -1.511 1.180 1.00 97.88 96 LEU A O 1
ATOM 721 N N . ALA A 1 97 ? -7.286 -1.897 2.100 1.00 96.56 97 ALA A N 1
ATOM 722 C CA . ALA A 1 97 ? -7.813 -2.261 3.414 1.00 96.56 97 ALA A CA 1
ATOM 723 C C . ALA A 1 97 ? -8.564 -1.094 4.071 1.00 96.56 97 ALA A C 1
ATOM 725 O O . ALA A 1 97 ? -9.649 -1.287 4.617 1.00 96.56 97 ALA A O 1
ATOM 726 N N . VAL A 1 98 ? -8.032 0.130 3.973 1.00 95.94 98 VAL A N 1
ATOM 727 C CA . VAL A 1 98 ? -8.741 1.315 4.476 1.00 95.94 98 VAL A CA 1
ATOM 728 C C . VAL A 1 98 ? -9.985 1.619 3.639 1.00 95.94 98 VAL A C 1
ATOM 730 O O . VAL A 1 98 ? -11.033 1.904 4.206 1.00 95.94 98 VAL A O 1
ATOM 733 N N . ARG A 1 99 ? -9.926 1.512 2.307 1.00 95.88 99 ARG A N 1
ATOM 734 C CA . ARG A 1 99 ? -11.120 1.687 1.456 1.00 95.88 99 ARG A CA 1
ATOM 735 C C . ARG A 1 99 ? -12.222 0.686 1.808 1.00 95.88 99 ARG A C 1
ATOM 737 O O . ARG A 1 99 ? -13.379 1.072 1.904 1.00 95.88 99 ARG A O 1
ATOM 744 N N . LEU A 1 100 ? -11.864 -0.565 2.088 1.00 95.00 100 LEU A N 1
ATOM 745 C CA . LEU A 1 100 ? -12.822 -1.574 2.534 1.00 95.00 100 LEU A CA 1
ATOM 746 C C . LEU A 1 100 ? -13.454 -1.204 3.888 1.00 95.00 100 LEU A C 1
ATOM 748 O O . LEU A 1 100 ? -14.656 -1.390 4.073 1.00 95.00 100 LEU A O 1
ATOM 752 N N . TRP A 1 101 ? -12.690 -0.614 4.814 1.00 93.62 101 TRP A N 1
ATOM 753 C CA . TRP A 1 101 ? -13.263 0.001 6.019 1.00 93.62 101 TRP A CA 1
ATOM 754 C C . TRP A 1 101 ? -14.223 1.150 5.676 1.00 93.62 101 TRP A C 1
ATOM 756 O O . TRP A 1 101 ? -15.310 1.200 6.237 1.00 93.62 101 TRP A O 1
ATOM 766 N N . GLN A 1 102 ? -13.881 2.044 4.745 1.00 94.31 1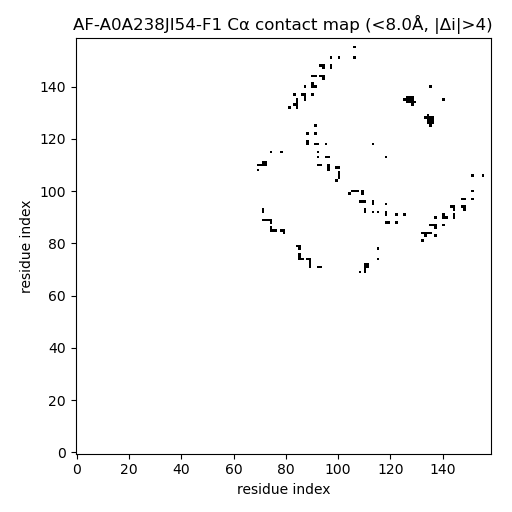02 GLN A N 1
ATOM 767 C CA . GLN A 1 102 ? -14.770 3.1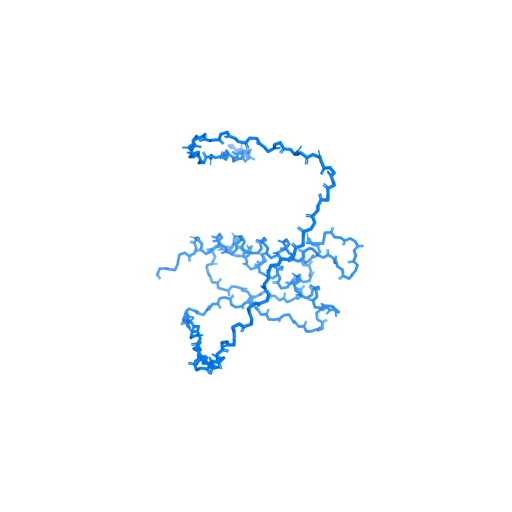46 4.339 1.00 94.31 102 GLN A CA 1
ATOM 768 C C . GLN A 1 102 ? -16.089 2.636 3.735 1.00 94.31 102 GLN A C 1
ATOM 770 O O . GLN A 1 102 ? -17.136 3.247 3.938 1.00 94.31 102 GLN A O 1
ATOM 775 N N . GLU A 1 103 ? -16.047 1.517 3.011 1.00 94.81 103 GLU A N 1
ATOM 776 C CA . GLU A 1 103 ? -17.222 0.884 2.404 1.00 94.81 103 GLU A CA 1
ATOM 777 C C . GLU A 1 103 ? -18.089 0.129 3.424 1.00 94.81 103 GLU A C 1
ATOM 779 O O . GLU A 1 103 ? -19.316 0.171 3.345 1.00 94.81 103 GLU A O 1
ATOM 784 N N . THR A 1 104 ? -17.467 -0.570 4.377 1.00 93.69 104 THR A N 1
ATOM 785 C CA . THR A 1 104 ? -18.168 -1.464 5.323 1.00 93.69 104 THR A CA 1
ATOM 786 C C . THR A 1 104 ? -18.461 -0.829 6.680 1.00 93.69 104 THR A C 1
ATOM 788 O O . THR A 1 104 ? -19.338 -1.297 7.404 1.00 93.69 104 THR A O 1
ATOM 791 N N . GLY A 1 105 ? -17.712 0.206 7.056 1.00 91.00 105 GLY A N 1
ATOM 792 C CA . GLY A 1 105 ? -17.698 0.799 8.391 1.00 91.00 105 GLY A CA 1
ATOM 793 C C . GLY A 1 105 ? -17.049 -0.073 9.473 1.00 91.00 105 GLY A C 1
ATOM 794 O O . GLY A 1 105 ? -17.039 0.342 10.631 1.00 91.00 105 GLY A O 1
ATOM 795 N N . SER A 1 106 ? -16.515 -1.260 9.145 1.00 89.75 106 SER A N 1
ATOM 796 C CA . SER A 1 106 ? -15.949 -2.164 10.155 1.00 89.75 106 SER A CA 1
ATOM 797 C C . SER A 1 106 ? -14.545 -1.748 10.583 1.00 89.75 106 SER A C 1
ATOM 799 O O . SER A 1 106 ? -13.630 -1.631 9.768 1.00 89.75 106 SER A O 1
ATOM 801 N N . CYS A 1 107 ? -14.356 -1.594 11.890 1.00 90.69 107 CYS A N 1
ATOM 802 C CA . CYS A 1 107 ? -13.055 -1.310 12.483 1.00 90.69 107 CYS A CA 1
ATOM 803 C C . CYS A 1 107 ? -12.131 -2.533 12.564 1.00 90.69 107 CYS A C 1
ATOM 805 O O . CYS A 1 107 ? -10.975 -2.385 12.968 1.00 90.69 107 CYS A O 1
ATOM 807 N N . ASP A 1 108 ? -12.582 -3.704 12.114 1.00 89.25 108 ASP A N 1
ATOM 808 C CA . ASP A 1 108 ? -11.786 -4.928 12.083 1.00 89.25 108 ASP A CA 1
ATOM 809 C C . ASP A 1 108 ? -10.576 -4.817 11.141 1.00 89.25 108 ASP A C 1
ATOM 811 O O . ASP A 1 108 ? -10.550 -4.066 10.161 1.00 89.25 108 ASP A O 1
ATOM 815 N N . CYS A 1 109 ? -9.524 -5.581 11.433 1.00 87.94 109 CYS A N 1
ATOM 816 C CA . CYS A 1 109 ? -8.362 -5.667 10.555 1.00 87.94 109 CYS A CA 1
ATOM 817 C C . CYS A 1 109 ? -8.642 -6.584 9.354 1.00 87.94 109 CYS A C 1
ATOM 819 O O . CYS 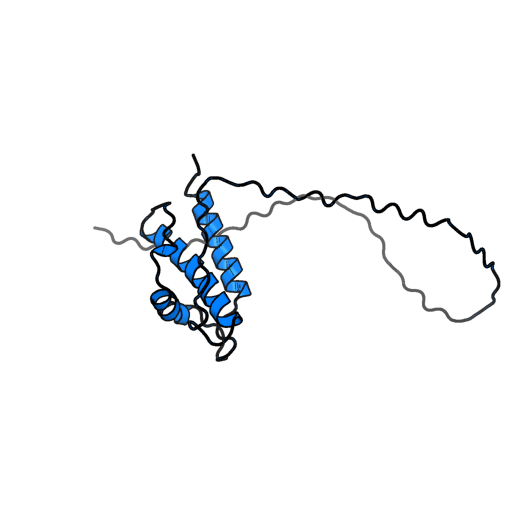A 1 109 ? -8.354 -7.777 9.387 1.00 87.94 109 CYS A O 1
ATOM 821 N N . VAL A 1 110 ? -9.126 -5.994 8.264 1.00 91.00 110 VAL A N 1
ATOM 822 C CA . VAL A 1 110 ? -9.464 -6.693 7.007 1.00 91.00 110 VAL A CA 1
ATOM 823 C C . VAL A 1 110 ? -8.277 -6.886 6.052 1.00 91.00 110 VAL A C 1
ATOM 825 O O . VAL A 1 110 ? -8.434 -7.282 4.900 1.00 91.00 110 VAL A O 1
ATOM 828 N N . ILE A 1 111 ? -7.047 -6.596 6.491 1.00 93.50 111 ILE A N 1
ATOM 829 C CA . ILE A 1 111 ? -5.879 -6.593 5.595 1.00 93.50 111 ILE A CA 1
ATOM 830 C C . ILE A 1 111 ? -5.531 -7.977 5.036 1.00 93.50 111 ILE A C 1
ATOM 832 O O . ILE A 1 111 ? -4.926 -8.075 3.973 1.00 93.50 111 ILE A O 1
ATOM 836 N N . ASN A 1 112 ? -5.908 -9.038 5.752 1.00 91.62 112 ASN A N 1
ATOM 837 C CA . ASN A 1 112 ? -5.689 -10.421 5.330 1.00 91.62 112 ASN A CA 1
ATOM 838 C C . ASN A 1 112 ? -6.831 -10.963 4.458 1.00 91.62 112 ASN A C 1
ATOM 840 O O . ASN A 1 112 ? -6.660 -12.011 3.840 1.00 91.62 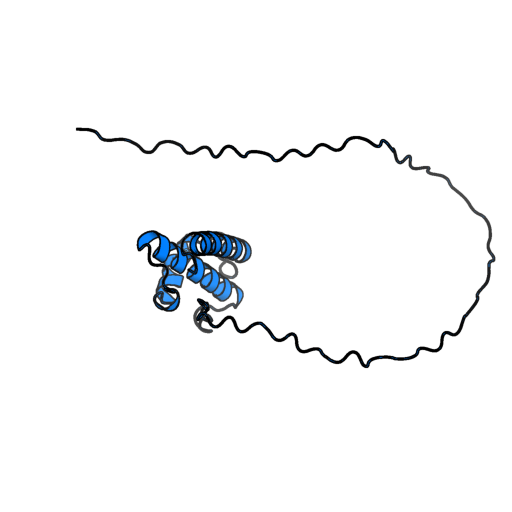112 ASN A O 1
ATOM 844 N N . ASP A 1 113 ? -7.954 -10.245 4.370 1.00 93.00 113 ASP A N 1
ATOM 845 C CA . ASP A 1 113 ? -9.095 -10.626 3.529 1.00 93.00 113 ASP A CA 1
ATOM 846 C C . ASP A 1 113 ? -8.860 -10.247 2.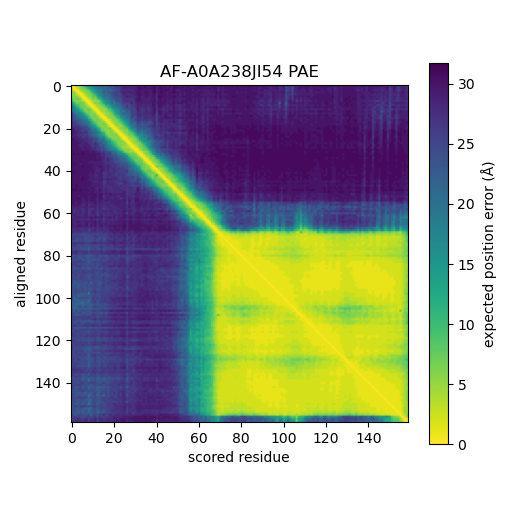060 1.00 93.00 113 ASP A C 1
ATOM 848 O O . ASP A 1 113 ? -9.513 -10.762 1.151 1.00 93.00 113 ASP A O 1
ATOM 852 N N . ILE A 1 114 ? -7.895 -9.355 1.816 1.00 96.12 114 ILE A N 1
ATOM 853 C CA . ILE A 1 114 ? -7.521 -8.882 0.489 1.00 96.12 114 ILE A CA 1
ATOM 854 C C . ILE A 1 114 ? -6.364 -9.731 -0.040 1.00 96.12 114 ILE A C 1
ATOM 856 O O . ILE A 1 114 ? -5.251 -9.729 0.489 1.00 96.12 114 ILE A O 1
ATOM 860 N N . THR A 1 115 ? -6.618 -10.438 -1.136 1.00 97.38 115 THR A N 1
ATOM 861 C CA . THR A 1 115 ? -5.621 -11.284 -1.804 1.00 97.38 115 THR A CA 1
ATOM 862 C C . THR A 1 115 ? -4.629 -10.455 -2.621 1.00 97.38 115 THR A C 1
ATOM 864 O O . THR A 1 115 ? -4.958 -9.394 -3.153 1.00 97.38 115 THR A O 1
ATOM 867 N N . TRP A 1 116 ? -3.408 -10.964 -2.802 1.00 98.00 116 TRP A N 1
ATOM 868 C CA . TRP A 1 116 ? -2.408 -10.289 -3.636 1.00 98.00 116 TRP A CA 1
ATOM 869 C C . TRP A 1 116 ? -2.833 -10.158 -5.105 1.00 98.00 116 TRP A C 1
ATOM 871 O O . TRP A 1 116 ? -2.484 -9.165 -5.735 1.00 98.00 116 TRP A O 1
ATOM 881 N N . ASP A 1 117 ? -3.639 -11.082 -5.630 1.00 97.75 117 ASP A N 1
ATOM 882 C CA . ASP A 1 117 ? -4.173 -10.989 -6.994 1.00 97.75 117 ASP A CA 1
ATOM 883 C C . ASP A 1 117 ? -5.141 -9.806 -7.143 1.00 97.75 117 ASP A C 1
ATOM 885 O O . ASP A 1 117 ? -5.066 -9.057 -8.119 1.00 97.75 117 ASP A O 1
ATOM 889 N N . GLN A 1 118 ? -5.997 -9.567 -6.142 1.00 97.88 118 GLN A N 1
ATOM 890 C CA . GLN A 1 118 ? -6.850 -8.372 -6.100 1.00 97.88 118 GLN A CA 1
ATOM 891 C C . GLN A 1 118 ? -6.014 -7.092 -6.025 1.00 97.88 118 GLN A C 1
ATOM 893 O O . GLN A 1 118 ? -6.332 -6.112 -6.699 1.00 97.88 118 GLN A O 1
ATOM 898 N N . VAL A 1 119 ? -4.929 -7.102 -5.244 1.00 98.25 119 VAL A N 1
ATOM 899 C CA . VAL A 1 119 ? -3.990 -5.97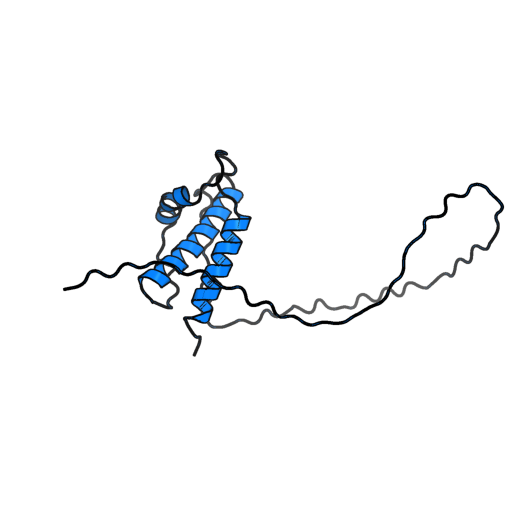3 -5.158 1.00 98.25 119 VAL A CA 1
ATOM 900 C C . VAL A 1 119 ? -3.337 -5.696 -6.514 1.00 98.25 119 VAL A C 1
ATOM 902 O O . VAL A 1 119 ? -3.212 -4.533 -6.893 1.00 98.25 119 VAL A O 1
ATOM 905 N N . VAL A 1 120 ? -2.936 -6.732 -7.257 1.00 97.75 120 VAL A N 1
ATOM 906 C CA . VAL A 1 120 ? -2.344 -6.584 -8.598 1.00 97.75 120 VAL A CA 1
ATOM 907 C C . VAL A 1 120 ? -3.358 -6.007 -9.577 1.00 97.75 120 VAL A C 1
ATOM 909 O O . VAL A 1 120 ? -3.043 -5.022 -10.242 1.00 97.75 120 VAL A O 1
ATOM 912 N N . LEU A 1 121 ? -4.575 -6.559 -9.606 1.00 97.62 121 LEU A N 1
ATOM 913 C CA . LEU A 1 121 ? -5.666 -6.087 -10.462 1.00 97.62 121 LEU A CA 1
ATOM 914 C C . LEU A 1 121 ? -5.984 -4.607 -10.200 1.00 97.62 121 LEU A C 1
ATOM 916 O O . LEU A 1 121 ? -6.074 -3.805 -11.124 1.00 97.62 121 LEU A O 1
ATOM 920 N N . LYS A 1 122 ? -6.121 -4.228 -8.926 1.00 98.00 122 LYS A N 1
ATOM 921 C CA . LYS A 1 122 ? -6.381 -2.841 -8.521 1.00 98.00 122 LYS A CA 1
ATOM 922 C C . LYS A 1 122 ? -5.172 -1.927 -8.669 1.00 98.00 122 LYS A C 1
ATOM 924 O O . LYS A 1 122 ? -5.336 -0.714 -8.742 1.00 98.00 122 LYS A O 1
ATOM 929 N N . GLY A 1 123 ? -3.968 -2.488 -8.733 1.00 96.75 123 GLY A N 1
ATOM 930 C CA . GLY A 1 123 ? -2.730 -1.734 -8.851 1.00 96.75 123 GLY A CA 1
ATOM 931 C C . GLY A 1 123 ? -2.630 -0.909 -10.131 1.00 96.75 123 GLY A C 1
ATOM 932 O O . GLY A 1 123 ? -1.949 0.113 -10.120 1.00 96.75 123 GLY A O 1
ATOM 933 N N . GLU A 1 124 ? -3.336 -1.289 -11.198 1.00 95.81 124 GLU A N 1
ATOM 934 C CA . GLU A 1 124 ? -3.380 -0.515 -12.446 1.00 95.81 124 GLU A CA 1
ATOM 935 C C . GLU A 1 124 ? -3.902 0.916 -12.234 1.00 95.81 124 GLU A C 1
ATOM 937 O O . GLU A 1 124 ? -3.388 1.849 -12.850 1.00 95.81 124 GLU A O 1
ATOM 942 N N . GLU A 1 125 ? -4.830 1.118 -11.288 1.00 97.00 125 GLU A N 1
ATOM 943 C CA . GLU A 1 125 ? -5.369 2.440 -10.920 1.00 97.00 125 GLU A CA 1
ATOM 944 C C . GLU A 1 125 ? -4.300 3.375 -10.315 1.00 97.00 125 GLU A C 1
ATOM 946 O O . GLU A 1 125 ? -4.492 4.588 -10.251 1.00 97.00 125 GLU A O 1
ATOM 951 N N . PHE A 1 126 ? -3.170 2.819 -9.866 1.00 97.62 126 PHE A N 1
ATOM 952 C CA . PHE A 1 126 ? -2.101 3.527 -9.158 1.00 97.62 126 PHE A CA 1
ATOM 953 C C . PHE A 1 126 ? -0.823 3.698 -9.990 1.00 97.62 126 PHE A C 1
ATOM 955 O O . PHE A 1 126 ? 0.193 4.175 -9.476 1.00 97.62 126 PHE A O 1
ATOM 962 N N . VAL A 1 127 ? -0.832 3.292 -11.262 1.00 97.12 127 VAL A N 1
ATOM 963 C CA . VAL A 1 127 ? 0.314 3.466 -12.161 1.00 97.12 127 VAL A CA 1
ATOM 964 C C . VAL A 1 127 ? 0.468 4.947 -12.502 1.00 97.12 127 VAL A C 1
ATOM 966 O O . VAL A 1 127 ? -0.406 5.552 -13.116 1.00 97.12 127 VAL A O 1
ATOM 969 N N . THR A 1 128 ? 1.601 5.539 -12.127 1.00 96.00 128 THR A N 1
ATOM 970 C CA . THR A 1 128 ? 1.896 6.963 -12.367 1.00 96.00 128 THR A CA 1
ATOM 971 C C . THR A 1 128 ? 2.902 7.178 -13.492 1.00 96.00 128 THR A C 1
ATOM 973 O O . THR A 1 128 ? 3.056 8.295 -13.986 1.00 96.00 128 THR A O 1
ATOM 976 N N . ARG A 1 129 ? 3.613 6.122 -13.909 1.00 94.25 129 ARG A N 1
ATOM 977 C CA . ARG A 1 129 ? 4.685 6.202 -14.909 1.00 94.25 129 ARG A CA 1
ATOM 978 C C . ARG A 1 129 ? 4.587 5.064 -15.913 1.00 94.25 129 ARG A C 1
ATOM 980 O O . ARG A 1 129 ? 4.356 3.917 -15.545 1.00 94.25 129 ARG A O 1
ATOM 987 N N . ASN A 1 130 ? 4.890 5.369 -17.172 1.00 94.12 130 ASN A N 1
ATOM 988 C CA . ASN A 1 130 ? 5.075 4.368 -18.223 1.00 94.12 130 ASN A CA 1
ATOM 989 C C . ASN A 1 130 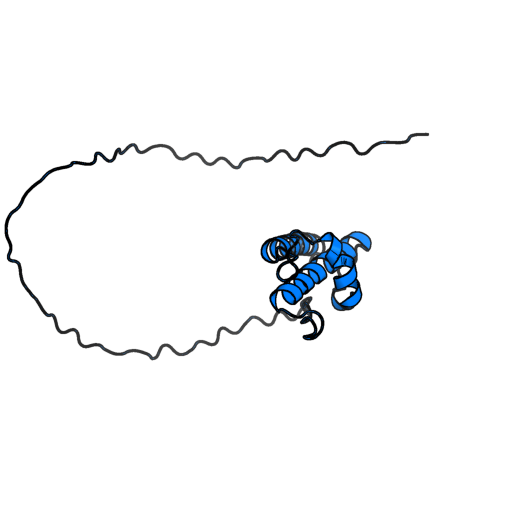? 6.501 3.774 -18.179 1.00 94.12 130 ASN A C 1
ATOM 991 O O . ASN A 1 130 ? 7.259 3.872 -19.142 1.00 94.12 130 ASN A O 1
ATOM 995 N N . ASP A 1 131 ? 6.896 3.233 -17.023 1.00 93.50 131 ASP A N 1
ATOM 996 C CA . ASP A 1 131 ? 8.173 2.539 -16.809 1.00 93.50 131 ASP A CA 1
ATOM 997 C C . ASP A 1 131 ? 7.886 1.145 -16.225 1.00 93.50 131 ASP A C 1
ATOM 999 O O . ASP A 1 131 ? 7.463 1.049 -15.069 1.00 93.50 131 ASP A O 1
ATOM 1003 N N . PRO A 1 132 ? 8.152 0.054 -16.967 1.00 92.62 132 PRO A N 1
ATOM 1004 C CA . PRO A 1 132 ? 7.909 -1.308 -16.490 1.00 92.62 132 PRO A CA 1
ATOM 1005 C C . PRO A 1 132 ? 8.654 -1.676 -15.198 1.00 92.62 132 PRO A C 1
ATOM 1007 O O . PRO A 1 132 ? 8.231 -2.577 -14.474 1.00 92.62 132 PRO A O 1
ATOM 1010 N N . LEU A 1 133 ? 9.781 -1.022 -14.898 1.00 93.75 133 LEU A N 1
ATOM 1011 C CA . LEU A 1 133 ? 10.560 -1.270 -13.680 1.00 93.75 133 LEU A CA 1
ATOM 1012 C C . LEU A 1 133 ? 10.128 -0.377 -12.514 1.00 93.75 133 LEU A C 1
ATOM 1014 O O . LEU A 1 133 ? 10.433 -0.696 -11.357 1.00 93.75 133 LEU A O 1
ATOM 1018 N N . ARG A 1 134 ? 9.430 0.723 -12.808 1.00 95.62 134 ARG A N 1
ATOM 1019 C CA . ARG A 1 134 ? 8.990 1.728 -11.836 1.00 95.62 134 ARG A CA 1
ATOM 1020 C C . ARG A 1 134 ? 7.587 2.268 -12.162 1.00 95.62 134 ARG A C 1
ATOM 1022 O O . ARG A 1 134 ? 7.436 3.472 -12.360 1.00 95.62 134 ARG A O 1
ATOM 1029 N N . PRO A 1 135 ? 6.560 1.402 -12.186 1.00 96.88 135 PRO A N 1
ATOM 1030 C CA . PRO A 1 135 ? 5.207 1.808 -12.570 1.00 96.88 135 PRO A CA 1
ATOM 1031 C C . PRO A 1 135 ? 4.545 2.723 -11.530 1.00 96.88 135 PRO A C 1
ATOM 1033 O O . PRO A 1 135 ? 3.696 3.542 -11.867 1.00 96.88 135 PRO A O 1
ATOM 1036 N N . PHE A 1 136 ? 4.947 2.597 -10.264 1.00 97.75 136 PHE A N 1
ATOM 1037 C CA . PHE A 1 136 ? 4.370 3.316 -9.133 1.00 97.75 136 PHE A CA 1
ATOM 1038 C C . PHE A 1 136 ? 5.296 4.412 -8.623 1.00 97.75 136 PHE A C 1
ATOM 1040 O O . PHE A 1 136 ? 6.518 4.266 -8.692 1.00 97.75 136 PHE A O 1
ATOM 1047 N N . ASP A 1 137 ? 4.721 5.421 -7.969 1.00 97.56 137 ASP A N 1
ATOM 1048 C CA . ASP A 1 137 ? 5.452 6.229 -6.999 1.00 97.56 137 ASP A CA 1
ATOM 1049 C C . ASP A 1 137 ? 5.257 5.656 -5.588 1.00 97.56 137 ASP A C 1
ATOM 1051 O O . ASP A 1 137 ? 4.283 5.925 -4.887 1.00 97.56 137 ASP A O 1
ATOM 1055 N N . THR A 1 138 ? 6.184 4.796 -5.157 1.00 96.38 138 THR A N 1
ATOM 1056 C CA . THR A 1 138 ? 6.032 4.108 -3.861 1.00 96.38 138 THR A CA 1
ATOM 1057 C C . THR A 1 138 ? 6.121 5.043 -2.654 1.00 96.38 138 THR A C 1
ATOM 1059 O O . THR A 1 138 ? 5.762 4.626 -1.553 1.00 96.38 138 THR A O 1
ATOM 1062 N N . SER A 1 139 ? 6.658 6.254 -2.815 1.00 97.06 139 SER A N 1
ATOM 1063 C CA . SER A 1 139 ? 6.721 7.228 -1.724 1.00 97.06 139 SER A CA 1
ATOM 1064 C C . SER A 1 139 ? 5.350 7.864 -1.531 1.00 97.06 139 SER A C 1
ATOM 1066 O O . SER A 1 139 ? 4.831 7.854 -0.417 1.00 97.06 139 SER A O 1
ATOM 1068 N N . GLU A 1 140 ? 4.722 8.303 -2.622 1.00 98.00 140 GLU A N 1
ATOM 1069 C CA . GLU A 1 140 ? 3.364 8.858 -2.595 1.00 98.00 140 GLU A CA 1
ATOM 1070 C C . GLU A 1 140 ? 2.337 7.829 -2.112 1.00 98.00 140 GLU A C 1
ATOM 1072 O O . GLU A 1 140 ? 1.520 8.137 -1.248 1.00 98.00 140 GLU A O 1
ATOM 1077 N N . LEU A 1 141 ? 2.431 6.575 -2.575 1.00 98.38 141 LEU A N 1
ATOM 1078 C CA . LEU A 1 141 ? 1.538 5.506 -2.113 1.00 98.38 141 LEU A CA 1
ATOM 1079 C C . LEU A 1 141 ? 1.640 5.250 -0.607 1.00 98.38 141 LEU A C 1
ATOM 1081 O O . LEU A 1 141 ? 0.642 4.916 0.026 1.00 98.38 141 LEU A O 1
ATOM 1085 N N . ARG A 1 142 ? 2.836 5.380 -0.020 1.00 97.50 142 ARG A N 1
ATOM 1086 C CA . ARG A 1 142 ? 3.006 5.214 1.428 1.00 97.50 142 ARG A CA 1
ATOM 1087 C C . ARG A 1 142 ? 2.400 6.376 2.194 1.00 97.50 142 ARG A C 1
ATOM 1089 O O . ARG A 1 142 ? 1.672 6.116 3.138 1.00 97.50 142 ARG A O 1
ATOM 1096 N N . LEU A 1 143 ? 2.639 7.609 1.749 1.00 98.38 143 LEU A N 1
ATOM 1097 C CA . LEU A 1 143 ? 2.043 8.793 2.369 1.00 98.38 143 LEU A CA 1
ATOM 1098 C C . LEU A 1 143 ? 0.512 8.739 2.324 1.00 98.38 143 LEU A C 1
ATOM 1100 O O . LEU A 1 143 ? -0.133 9.020 3.328 1.00 98.38 143 LEU A O 1
ATOM 1104 N N . LEU A 1 144 ? -0.058 8.313 1.194 1.00 98.12 144 LEU A N 1
ATOM 1105 C CA . LEU A 1 144 ? -1.499 8.109 1.057 1.00 98.12 144 LEU A CA 1
ATOM 1106 C C . LEU A 1 144 ? -2.014 6.987 1.970 1.00 98.12 144 LEU A C 1
ATOM 1108 O O . LEU A 1 144 ? -3.055 7.136 2.602 1.00 98.12 144 LEU A O 1
ATOM 1112 N N . ALA A 1 145 ? -1.305 5.859 2.051 1.00 97.44 145 ALA A N 1
ATOM 1113 C CA . ALA A 1 145 ? -1.671 4.784 2.970 1.00 97.44 145 ALA A CA 1
ATOM 1114 C C . ALA A 1 145 ? -1.651 5.261 4.431 1.00 97.44 145 ALA A C 1
ATOM 1116 O O . ALA A 1 145 ? -2.597 5.002 5.164 1.00 97.44 145 ALA A O 1
ATOM 1117 N N . ASP A 1 146 ? -0.604 5.984 4.834 1.00 97.00 146 ASP A N 1
ATOM 1118 C CA . ASP A 1 146 ? -0.441 6.495 6.196 1.00 97.00 146 ASP A CA 1
ATOM 1119 C C . ASP A 1 146 ? -1.534 7.520 6.543 1.00 97.00 146 ASP A C 1
ATOM 1121 O O . ASP A 1 146 ? -2.092 7.469 7.638 1.00 97.00 146 ASP A O 1
ATOM 1125 N N . SER A 1 147 ? -1.893 8.416 5.613 1.00 97.69 147 SER A N 1
ATOM 1126 C CA . SER A 1 147 ? -2.970 9.389 5.842 1.00 97.69 147 SER A CA 1
ATOM 1127 C C . SER A 1 147 ? -4.328 8.705 6.011 1.00 97.69 147 SER A C 1
ATOM 1129 O O . SER A 1 147 ? -5.060 9.011 6.948 1.00 97.69 147 SER A O 1
ATOM 1131 N N . LEU A 1 148 ? -4.639 7.736 5.147 1.00 96.19 148 LEU A N 1
ATOM 1132 C CA . LEU A 1 148 ? -5.883 6.967 5.201 1.00 96.19 148 LEU A CA 1
ATOM 1133 C C . LEU A 1 148 ? -5.965 6.112 6.478 1.00 96.19 148 LEU A C 1
ATOM 1135 O O . LEU A 1 148 ? -7.007 6.045 7.130 1.00 96.19 148 LEU A O 1
ATOM 1139 N N . GLU A 1 149 ? -4.866 5.476 6.881 1.00 93.81 149 GLU A N 1
ATOM 1140 C CA . GLU A 1 149 ? -4.814 4.712 8.132 1.00 93.81 149 GLU A CA 1
ATOM 1141 C C . GLU A 1 149 ? -4.964 5.609 9.367 1.00 93.81 149 GLU A C 1
ATOM 1143 O O . GLU A 1 149 ? -5.609 5.198 10.336 1.00 93.81 149 GLU A O 1
ATOM 1148 N N . ALA A 1 150 ? -4.432 6.835 9.338 1.00 93.50 150 ALA A N 1
ATOM 1149 C CA . ALA A 1 150 ? -4.640 7.810 10.405 1.00 93.50 150 ALA A CA 1
ATOM 1150 C C . ALA A 1 150 ? -6.120 8.215 10.522 1.00 93.50 150 ALA A C 1
ATOM 1152 O O . ALA A 1 150 ? -6.648 8.262 11.633 1.00 93.50 150 ALA A O 1
ATOM 1153 N N . GLU A 1 151 ? -6.812 8.429 9.396 1.00 93.19 151 GLU A N 1
ATOM 1154 C CA . GLU A 1 151 ? -8.262 8.681 9.376 1.00 93.19 151 GLU A CA 1
ATOM 1155 C C . GLU A 1 151 ? -9.053 7.514 9.979 1.00 93.19 151 GLU A C 1
ATOM 1157 O O . GLU A 1 151 ? -9.900 7.728 10.851 1.00 93.19 151 GLU A O 1
ATOM 1162 N N . ARG A 1 152 ? -8.739 6.273 9.577 1.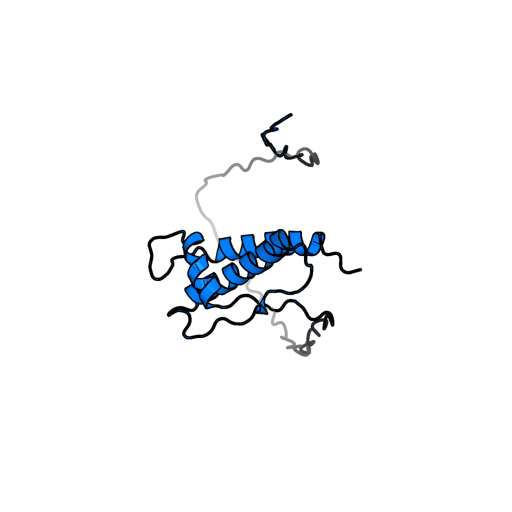00 92.19 152 ARG A N 1
ATOM 1163 C CA . ARG A 1 152 ? -9.349 5.071 10.165 1.00 92.19 152 ARG A CA 1
ATOM 1164 C C . ARG A 1 152 ? -9.104 5.004 11.665 1.00 92.19 152 ARG A C 1
ATOM 1166 O O . ARG A 1 152 ? -10.041 4.777 12.420 1.00 92.19 152 ARG A O 1
ATOM 1173 N N . THR A 1 153 ? -7.863 5.202 12.098 1.00 90.81 153 THR A N 1
ATOM 1174 C CA . THR A 1 153 ? -7.480 5.128 13.516 1.00 90.81 153 THR A CA 1
ATOM 1175 C C . THR A 1 153 ? -8.224 6.175 14.346 1.00 90.81 153 THR A C 1
ATOM 1177 O O . THR A 1 153 ? -8.705 5.869 15.433 1.00 90.81 153 THR A O 1
ATOM 1180 N N . ALA A 1 154 ? -8.386 7.391 13.818 1.00 91.06 154 ALA A N 1
ATOM 1181 C CA . ALA A 1 154 ? -9.145 8.450 14.478 1.00 91.06 154 ALA A CA 1
ATOM 1182 C C . ALA A 1 154 ? -10.650 8.132 14.586 1.00 91.06 154 ALA A C 1
ATOM 1184 O O . ALA A 1 154 ? -11.290 8.516 15.567 1.00 91.06 154 ALA A O 1
ATOM 1185 N N . ALA A 1 155 ? -11.217 7.438 13.597 1.00 90.50 155 ALA A N 1
ATOM 1186 C CA . ALA A 1 155 ? -12.629 7.060 13.578 1.00 90.50 155 ALA A CA 1
ATOM 1187 C C . ALA A 1 155 ? -12.936 5.820 14.437 1.00 90.50 155 ALA A C 1
ATOM 1189 O O . ALA A 1 155 ? -13.951 5.780 15.131 1.00 90.50 155 ALA A O 1
ATOM 1190 N N . CYS A 1 156 ? -12.058 4.821 14.409 1.00 88.94 156 CYS A N 1
ATOM 1191 C CA . CYS A 1 156 ? -12.235 3.510 15.030 1.00 88.94 156 CYS A CA 1
ATOM 1192 C C . CYS A 1 156 ? -11.732 3.446 16.473 1.00 88.94 156 CYS A C 1
ATOM 1194 O O . CYS A 1 156 ? -11.033 2.497 16.811 1.00 88.94 156 CYS A O 1
ATOM 1196 N N . LYS A 1 157 ? -12.051 4.461 17.289 1.00 75.62 157 LYS A N 1
ATOM 1197 C CA . LYS A 1 157 ? -11.604 4.616 18.686 1.00 75.62 157 LYS A CA 1
ATOM 1198 C C . LYS A 1 157 ? -11.275 3.283 19.372 1.00 75.62 157 LYS A C 1
ATOM 1200 O O . LYS A 1 157 ? -12.118 2.393 19.453 1.00 75.62 157 LYS A O 1
ATOM 1205 N N . VAL A 1 158 ? -10.049 3.179 19.875 1.00 62.38 158 VAL A N 1
ATOM 1206 C CA . VAL A 1 158 ? -9.660 2.123 20.811 1.00 62.38 158 VAL A CA 1
ATOM 1207 C C . VAL A 1 158 ? -10.253 2.525 22.161 1.00 62.38 158 VAL A C 1
ATOM 1209 O O . VAL A 1 158 ? -9.627 3.285 22.897 1.00 62.38 158 VAL A O 1
ATOM 1212 N N . ASP A 1 159 ? -11.506 2.144 22.407 1.00 44.22 159 ASP A N 1
ATOM 1213 C CA . ASP A 1 159 ? -12.137 2.273 23.728 1.00 44.22 159 ASP A CA 1
ATOM 1214 C C . ASP A 1 159 ? -11.591 1.202 24.690 1.00 44.22 159 ASP A C 1
ATOM 1216 O O . ASP A 1 159 ? -11.469 0.024 24.270 1.00 44.22 159 ASP A O 1
#

Solvent-accessible surface area (backbone atoms only — not comparable to full-atom values): 11005 Å² total; per-residue (Å²): 135,88,87,82,82,92,75,87,83,83,83,80,83,84,76,91,82,82,89,82,84,89,84,90,81,86,85,82,82,86,86,83,84,84,88,81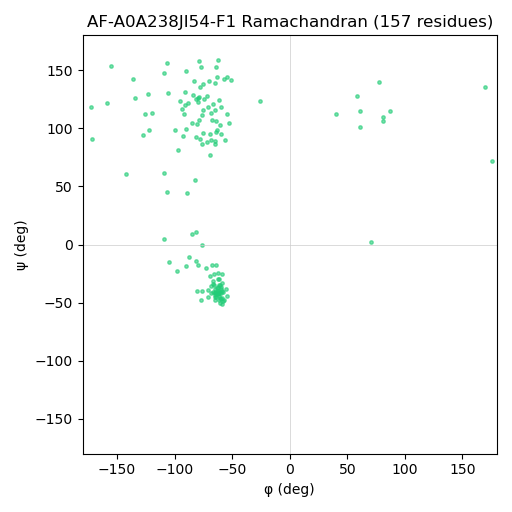,83,87,88,85,78,92,77,88,77,86,73,83,81,77,82,79,80,82,73,70,85,75,75,78,76,72,80,81,69,84,62,87,67,81,73,80,74,80,65,64,77,82,79,34,97,44,71,65,51,36,51,29,44,49,24,48,42,50,40,50,33,43,49,50,25,73,75,69,70,50,76,66,77,52,60,81,78,59,51,70,67,58,36,55,67,57,42,65,85,56,54,75,42,102,34,97,84,51,32,51,55,53,66,59,40,40,53,52,24,52,54,47,49,49,52,49,55,70,70,52,62,90,124